Protein AF-C2EIX8-F1 (afdb_monomer_lite)

Organism: NCBI:txid1423799

Foldseek 3Di:
DPPDWDKDFPDKDWDDDPPDPDIDIDTDMDTPDPDDPVCVVVVVVVVVVVVVDDD

Secondary structure (DSSP, 8-state):
------EEEEEEEEEEETTEEEEEEEEEEEE-S---GGGHHHHHHHHHHHHH---

Radius of gyration: 14.09 Å; chains: 1; bounding box: 38×20×34 Å

pLDDT: mean 80.36, std 10.33, range [42.5, 93.44]

Sequence (55 aa):
MDDKITVRVKGVDYSGNADDPRMHITLNIDIFEETRFDNMKLVEKLARKVNEIKL

Structure (mmCIF, N/CA/C/O backbone):
data_AF-C2EIX8-F1
#
_entry.id   AF-C2EIX8-F1
#
loop_
_atom_site.group_PDB
_atom_site.id
_atom_site.type_symbol
_atom_site.label_atom_id
_atom_site.label_alt_id
_atom_site.label_comp_id
_atom_site.label_asym_id
_atom_site.label_entity_id
_atom_site.label_seq_id
_atom_site.pdbx_PDB_ins_code
_atom_site.Cartn_x
_atom_site.Cartn_y
_atom_site.Cartn_z
_atom_site.occupancy
_atom_site.B_iso_or_equiv
_atom_site.auth_seq_id
_atom_site.auth_comp_id
_atom_site.auth_asym_id
_atom_site.auth_atom_id
_atom_site.pdbx_PDB_model_num
ATOM 1 N N . MET A 1 1 ? -17.358 -9.983 13.747 1.00 42.50 1 MET A N 1
ATOM 2 C CA . MET A 1 1 ? -17.828 -8.917 12.843 1.00 42.50 1 MET A CA 1
ATOM 3 C C . MET A 1 1 ? -16.722 -8.701 11.835 1.00 42.50 1 MET A C 1
ATOM 5 O O . MET A 1 1 ? -15.569 -8.909 12.187 1.00 42.50 1 MET A O 1
ATOM 9 N N . ASP A 1 2 ? -17.056 -8.445 10.575 1.00 50.69 2 ASP A N 1
ATOM 10 C CA . ASP A 1 2 ? -16.044 -8.122 9.571 1.00 50.69 2 ASP A CA 1
ATOM 11 C C . ASP A 1 2 ? -15.462 -6.756 9.962 1.00 50.69 2 ASP A C 1
ATOM 13 O O . ASP A 1 2 ? -16.086 -5.731 9.694 1.00 50.69 2 ASP A O 1
ATOM 17 N N . ASP A 1 3 ? -14.307 -6.740 10.633 1.00 62.75 3 ASP A N 1
ATOM 18 C CA . ASP A 1 3 ? -13.550 -5.522 10.967 1.00 62.75 3 ASP A CA 1
ATOM 19 C C . ASP A 1 3 ? -12.903 -4.965 9.687 1.00 62.75 3 ASP A C 1
ATOM 21 O O . ASP A 1 3 ? -11.684 -4.857 9.535 1.00 62.75 3 ASP A O 1
ATOM 25 N N . LYS A 1 4 ? -13.744 -4.710 8.684 1.00 67.75 4 LYS A N 1
ATOM 26 C CA . LYS A 1 4 ? -13.362 -4.142 7.402 1.00 67.75 4 LYS A CA 1
ATOM 27 C C . LYS A 1 4 ? -13.308 -2.639 7.581 1.00 67.75 4 LYS A C 1
ATOM 29 O O . LYS A 1 4 ? -14.329 -1.963 7.663 1.00 67.75 4 LYS A O 1
ATOM 34 N N . ILE A 1 5 ? -12.089 -2.134 7.637 1.00 73.31 5 ILE A N 1
ATOM 35 C CA . ILE A 1 5 ? -11.824 -0.706 7.713 1.00 73.31 5 ILE A CA 1
ATOM 36 C C . ILE A 1 5 ? -11.972 -0.119 6.318 1.00 73.31 5 ILE A C 1
ATOM 38 O O . ILE A 1 5 ? -11.466 -0.668 5.334 1.00 73.31 5 ILE A O 1
ATOM 42 N N . THR A 1 6 ? -12.683 1.002 6.230 1.00 80.50 6 THR A N 1
ATOM 43 C CA . THR A 1 6 ? -12.829 1.708 4.961 1.00 80.50 6 THR A CA 1
ATOM 44 C C . THR A 1 6 ? -11.524 2.433 4.655 1.00 80.50 6 THR A C 1
ATOM 46 O O . THR A 1 6 ? -11.062 3.265 5.436 1.00 80.50 6 THR A O 1
ATOM 49 N N . VAL A 1 7 ? -10.939 2.120 3.502 1.00 80.50 7 VAL A N 1
ATOM 50 C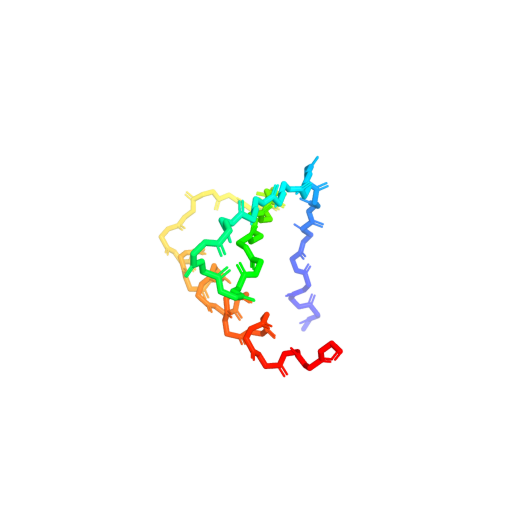 CA . VAL A 1 7 ? -9.732 2.769 2.985 1.00 80.50 7 VAL A CA 1
ATOM 51 C C . VAL A 1 7 ? -10.062 3.375 1.628 1.00 80.50 7 VAL A C 1
ATOM 53 O O . VAL A 1 7 ? -10.728 2.740 0.809 1.00 80.50 7 VAL A O 1
ATOM 56 N N . ARG A 1 8 ? -9.590 4.596 1.371 1.00 86.50 8 ARG A N 1
ATOM 57 C CA . ARG A 1 8 ? -9.678 5.238 0.053 1.00 86.50 8 ARG A CA 1
ATOM 58 C C . ARG A 1 8 ? -8.290 5.546 -0.465 1.00 86.50 8 ARG A C 1
ATOM 60 O O . ARG A 1 8 ? -7.518 6.230 0.194 1.00 86.50 8 ARG A O 1
ATOM 67 N N . VAL A 1 9 ? -8.017 5.118 -1.692 1.00 87.06 9 VAL A N 1
ATOM 68 C CA . VAL A 1 9 ? -6.840 5.570 -2.433 1.00 87.06 9 VAL A CA 1
ATOM 69 C C . VAL A 1 9 ? -7.098 6.998 -2.911 1.00 87.06 9 VAL A C 1
ATOM 71 O O . VAL A 1 9 ? -8.061 7.259 -3.634 1.00 87.06 9 VAL A O 1
ATOM 74 N N . LYS A 1 10 ? -6.264 7.933 -2.459 1.00 92.00 10 LYS A N 1
ATOM 75 C CA . LYS A 1 10 ? -6.276 9.340 -2.880 1.00 92.00 10 LYS A CA 1
ATOM 76 C C . LYS A 1 10 ? -5.558 9.525 -4.207 1.00 92.00 10 LYS A C 1
ATOM 78 O O . LYS A 1 10 ? -5.978 10.350 -5.010 1.00 92.00 10 LYS A O 1
ATOM 83 N N . GLY A 1 11 ? -4.502 8.750 -4.423 1.00 90.06 11 GLY A N 1
ATOM 84 C CA . GLY A 1 11 ? -3.691 8.812 -5.625 1.00 90.06 11 GLY A CA 1
ATOM 85 C C . GLY A 1 11 ? -2.590 7.762 -5.619 1.00 90.06 11 GLY A C 1
ATOM 86 O O . GLY A 1 11 ? -2.284 7.163 -4.584 1.00 90.06 11 GLY A O 1
ATOM 87 N N . VAL A 1 12 ? -2.019 7.554 -6.800 1.00 90.69 12 VAL A N 1
ATOM 88 C CA . VAL A 1 12 ? -0.855 6.702 -7.027 1.00 90.69 12 VAL A CA 1
ATOM 89 C C . VAL A 1 12 ? 0.163 7.552 -7.766 1.00 90.69 12 VAL A C 1
ATOM 91 O O . VAL A 1 12 ? -0.113 7.994 -8.879 1.00 90.69 12 VAL A O 1
ATOM 94 N N . ASP A 1 13 ? 1.320 7.760 -7.153 1.00 93.44 13 ASP A N 1
ATOM 95 C CA . ASP A 1 13 ? 2.456 8.415 -7.790 1.00 93.44 13 ASP A CA 1
ATOM 96 C C . ASP A 1 13 ? 3.522 7.365 -8.085 1.00 93.44 13 ASP A C 1
ATOM 98 O O . ASP A 1 13 ? 3.724 6.433 -7.303 1.00 93.44 13 ASP A O 1
ATOM 102 N N . TYR A 1 14 ? 4.219 7.509 -9.208 1.00 90.56 14 TYR A N 1
ATOM 103 C CA . TYR A 1 14 ? 5.349 6.655 -9.542 1.00 90.56 14 TYR A CA 1
ATOM 104 C C . TYR A 1 14 ? 6.526 7.490 -10.028 1.00 90.56 14 TYR A C 1
ATOM 106 O O . TYR A 1 14 ? 6.364 8.506 -10.704 1.00 90.56 14 TYR A O 1
ATOM 114 N N . SER A 1 15 ? 7.727 7.043 -9.690 1.00 90.62 15 SER A N 1
ATOM 115 C CA . SER A 1 15 ? 8.972 7.601 -10.190 1.00 90.62 15 SER A CA 1
ATOM 116 C C . SER A 1 15 ? 9.918 6.476 -10.592 1.00 90.62 15 SER A C 1
ATOM 118 O O . SER A 1 15 ? 9.974 5.408 -9.983 1.00 90.62 15 SER A O 1
ATOM 120 N N . GLY A 1 16 ? 10.640 6.707 -11.681 1.00 85.88 16 GLY A N 1
ATOM 121 C CA . GLY A 1 16 ? 11.711 5.838 -12.143 1.00 85.88 16 GLY A CA 1
ATOM 122 C C . GLY A 1 16 ? 13.014 6.616 -12.120 1.00 85.88 16 GLY A C 1
ATOM 123 O O . GLY A 1 16 ? 13.031 7.806 -12.437 1.00 85.88 16 GLY A O 1
ATOM 124 N N . ASN A 1 17 ? 14.095 5.946 -11.750 1.00 85.38 17 ASN A N 1
ATOM 125 C CA . ASN A 1 17 ? 15.443 6.455 -11.942 1.00 85.38 17 ASN A CA 1
ATOM 126 C C . ASN A 1 17 ? 16.098 5.620 -13.052 1.00 85.38 17 ASN A C 1
ATOM 128 O O . ASN A 1 17 ? 15.941 4.406 -13.061 1.00 85.38 17 ASN A O 1
ATOM 132 N N . ALA A 1 18 ? 16.823 6.248 -13.979 1.00 83.50 18 ALA A N 1
ATOM 133 C CA . ALA A 1 18 ? 17.555 5.531 -15.025 1.00 83.50 18 ALA A CA 1
ATOM 134 C C . ALA A 1 18 ? 18.618 4.571 -14.450 1.00 83.50 18 ALA A C 1
ATOM 136 O O . ALA A 1 18 ? 18.910 3.549 -15.067 1.00 83.50 18 ALA A O 1
ATOM 137 N N . ASP A 1 19 ? 19.138 4.876 -13.256 1.00 90.06 19 ASP A N 1
ATOM 138 C CA . ASP A 1 19 ? 20.163 4.083 -12.568 1.00 90.06 19 ASP A CA 1
ATOM 139 C C . ASP A 1 19 ? 19.588 3.039 -11.590 1.00 90.06 19 ASP A C 1
ATOM 141 O O . ASP A 1 19 ? 20.322 2.177 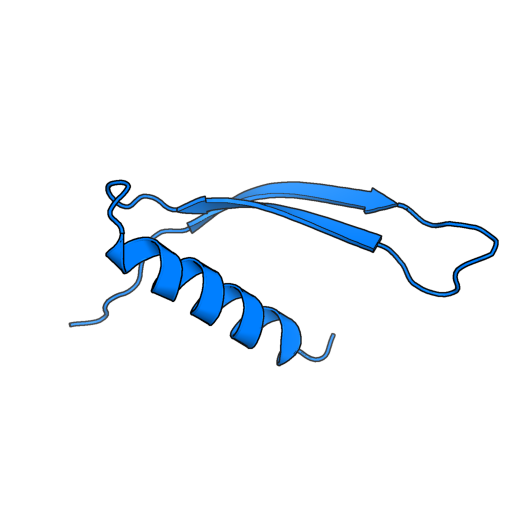-11.105 1.00 90.06 19 ASP A O 1
ATOM 145 N N . ASP A 1 20 ? 18.287 3.099 -11.274 1.00 89.00 20 ASP A N 1
ATOM 146 C CA . ASP A 1 20 ? 17.615 2.119 -10.412 1.00 89.00 20 ASP A CA 1
ATOM 147 C C . ASP A 1 20 ? 16.626 1.309 -11.258 1.00 89.00 20 ASP A C 1
ATOM 149 O O . ASP A 1 20 ? 15.630 1.863 -11.724 1.00 89.00 20 ASP A O 1
ATOM 153 N N . PRO A 1 21 ? 16.831 -0.008 -11.443 1.00 85.81 21 PRO A N 1
ATOM 154 C CA . PRO A 1 21 ? 15.908 -0.828 -12.224 1.00 85.81 21 PRO A CA 1
ATOM 155 C C . PRO A 1 21 ? 14.517 -0.957 -11.576 1.00 85.81 21 PRO A C 1
ATOM 157 O O . PRO A 1 21 ? 13.619 -1.555 -12.169 1.00 85.81 21 PRO A O 1
ATOM 160 N N . ARG A 1 22 ? 14.322 -0.442 -10.354 1.00 88.06 22 ARG A N 1
ATOM 161 C CA . ARG A 1 22 ? 13.041 -0.452 -9.645 1.00 88.06 22 ARG A CA 1
ATOM 162 C C . ARG A 1 22 ? 12.199 0.772 -9.994 1.00 88.06 22 ARG A C 1
ATOM 164 O O . ARG A 1 22 ? 12.675 1.904 -10.016 1.00 88.06 22 ARG A O 1
ATOM 171 N N . MET A 1 23 ? 10.901 0.536 -10.160 1.00 87.44 23 MET A N 1
ATOM 172 C CA . MET A 1 23 ? 9.899 1.596 -10.138 1.00 87.44 23 MET A CA 1
ATOM 173 C C . MET A 1 23 ? 9.538 1.898 -8.685 1.00 87.44 23 MET A C 1
ATOM 175 O O . MET A 1 23 ? 9.089 1.015 -7.952 1.00 87.44 23 MET A O 1
ATOM 179 N N . HIS A 1 24 ? 9.734 3.144 -8.269 1.00 89.00 24 HIS A N 1
ATOM 180 C CA . HIS A 1 24 ? 9.313 3.620 -6.959 1.00 89.00 24 HIS A CA 1
ATOM 181 C C . HIS A 1 24 ? 7.852 4.041 -7.055 1.00 89.00 24 HIS A C 1
ATOM 183 O O . HIS A 1 24 ? 7.503 4.872 -7.888 1.00 89.00 24 HIS A O 1
ATOM 189 N N . ILE A 1 25 ? 6.989 3.450 -6.231 1.00 87.00 25 ILE A N 1
ATOM 190 C CA . ILE A 1 25 ? 5.550 3.733 -6.225 1.00 87.00 25 ILE A CA 1
ATOM 191 C C . ILE A 1 25 ? 5.163 4.231 -4.837 1.00 87.00 25 ILE A C 1
ATOM 193 O O . ILE A 1 25 ? 5.434 3.568 -3.835 1.00 87.00 25 ILE A O 1
ATOM 197 N N . THR A 1 26 ? 4.487 5.374 -4.791 1.00 90.31 26 THR A N 1
ATOM 198 C CA . THR A 1 26 ? 3.898 5.933 -3.574 1.00 90.31 26 THR A CA 1
ATOM 199 C C . THR A 1 26 ? 2.382 5.819 -3.663 1.00 90.31 26 THR A C 1
ATOM 201 O O . THR A 1 26 ? 1.751 6.378 -4.561 1.00 90.31 26 THR A O 1
ATOM 204 N N . LEU A 1 27 ? 1.785 5.093 -2.715 1.00 87.44 27 LEU A N 1
ATOM 205 C CA . LEU A 1 27 ? 0.337 4.962 -2.593 1.00 87.44 27 LEU A CA 1
ATOM 206 C C . LEU A 1 27 ? -0.175 5.907 -1.501 1.00 87.44 27 LEU A C 1
ATOM 208 O O . LEU A 1 27 ? 0.074 5.686 -0.317 1.00 87.44 27 LEU A O 1
ATOM 212 N N . ASN A 1 28 ? -0.922 6.937 -1.895 1.00 89.12 28 ASN A N 1
ATOM 213 C CA . ASN A 1 28 ? -1.548 7.862 -0.956 1.00 89.12 28 ASN A CA 1
ATOM 214 C C . ASN A 1 28 ? -2.928 7.331 -0.558 1.00 89.12 28 ASN A C 1
ATOM 216 O O . ASN A 1 28 ? -3.804 7.164 -1.412 1.00 89.12 28 ASN A O 1
ATOM 220 N N . ILE A 1 29 ? -3.133 7.075 0.734 1.00 86.19 29 ILE A N 1
ATOM 221 C CA . ILE A 1 29 ? -4.358 6.470 1.272 1.00 86.19 29 ILE A CA 1
ATOM 222 C C . ILE A 1 29 ? -4.933 7.276 2.438 1.00 86.19 29 ILE A C 1
ATOM 224 O O . ILE A 1 29 ? -4.200 7.727 3.313 1.00 86.19 29 ILE A O 1
ATOM 228 N N . ASP A 1 30 ? -6.260 7.375 2.477 1.00 85.62 30 ASP A N 1
ATOM 229 C CA . ASP A 1 30 ? -7.010 7.767 3.668 1.00 85.62 30 ASP A CA 1
ATOM 230 C C . ASP A 1 30 ? -7.543 6.501 4.345 1.00 85.62 30 ASP A C 1
ATOM 232 O O . ASP A 1 30 ? -8.207 5.677 3.705 1.00 85.62 30 ASP A O 1
ATOM 236 N N . ILE A 1 31 ? -7.295 6.369 5.644 1.00 82.81 31 ILE A N 1
ATOM 237 C CA . ILE A 1 31 ? -7.926 5.361 6.498 1.00 82.81 31 ILE A CA 1
ATOM 238 C C . ILE A 1 31 ? -9.018 6.086 7.285 1.00 82.81 31 ILE A C 1
ATOM 240 O O . ILE A 1 31 ? -8.716 6.996 8.055 1.00 82.81 31 ILE A O 1
ATOM 244 N N . PHE A 1 32 ? -10.285 5.719 7.073 1.00 79.06 32 PHE A N 1
ATOM 245 C CA . PHE A 1 32 ? -11.422 6.370 7.737 1.00 79.06 32 PHE A CA 1
ATOM 246 C C . PHE A 1 32 ? -11.659 5.776 9.123 1.00 79.06 32 PHE A C 1
ATOM 248 O O . PHE A 1 32 ? -12.683 5.152 9.387 1.00 79.06 32 PHE A O 1
ATOM 255 N N . GLU A 1 33 ? -10.682 5.969 9.998 1.00 77.50 33 GLU A N 1
ATOM 256 C CA . GLU A 1 33 ? -10.731 5.563 11.395 1.00 77.50 33 GLU A CA 1
ATOM 257 C C . GLU A 1 33 ? -10.101 6.660 12.254 1.00 77.50 33 GLU A C 1
ATOM 259 O O . GLU A 1 33 ? -9.158 7.326 11.821 1.00 77.50 33 GLU A O 1
ATOM 264 N N . GLU A 1 34 ? -10.636 6.890 13.456 1.00 74.38 34 GLU A N 1
ATOM 265 C CA . GLU A 1 34 ? -10.097 7.909 14.363 1.00 74.38 34 GLU A CA 1
ATOM 266 C C . GLU A 1 34 ? -8.618 7.663 14.618 1.00 74.38 34 GLU A C 1
ATOM 268 O O . GLU A 1 34 ? -8.253 6.568 15.031 1.00 74.38 34 GLU A O 1
ATOM 273 N N . THR A 1 35 ? -7.780 8.681 14.431 1.00 65.12 35 THR A N 1
ATOM 274 C CA . THR A 1 35 ? -6.328 8.609 14.604 1.00 65.12 35 THR A CA 1
ATOM 275 C C . THR A 1 35 ? -5.963 8.234 16.043 1.00 65.12 35 THR A C 1
ATOM 277 O O . THR A 1 35 ? -5.817 9.083 16.919 1.00 65.12 35 THR A O 1
ATOM 280 N N . ARG A 1 36 ? -5.819 6.934 16.298 1.00 71.75 36 ARG A N 1
ATOM 281 C CA . ARG A 1 36 ? -5.406 6.363 17.583 1.00 71.75 36 ARG A CA 1
ATOM 282 C C . ARG A 1 36 ? -4.111 5.585 17.406 1.00 71.75 36 ARG A C 1
ATOM 284 O O . ARG A 1 36 ? -3.796 5.124 16.312 1.00 71.75 36 ARG A O 1
ATOM 291 N N . PHE A 1 37 ? -3.359 5.420 18.492 1.00 63.34 37 PHE A N 1
ATOM 292 C CA . PHE A 1 37 ? -2.082 4.696 18.477 1.00 63.34 37 PHE A CA 1
ATOM 293 C C . PHE A 1 37 ? -2.243 3.253 17.961 1.00 63.34 37 PHE A C 1
ATOM 295 O O . PHE A 1 37 ? -1.382 2.739 17.250 1.00 63.34 37 PHE A O 1
ATOM 302 N N . ASP A 1 38 ? -3.395 2.632 18.225 1.00 68.44 38 ASP A N 1
ATOM 303 C CA . ASP A 1 38 ? -3.744 1.302 17.718 1.00 68.44 38 ASP A CA 1
ATOM 304 C C . ASP A 1 38 ? -3.829 1.234 16.182 1.00 68.44 38 ASP A C 1
ATOM 306 O O . ASP A 1 38 ? -3.574 0.176 15.600 1.00 68.44 38 ASP A O 1
ATOM 310 N N . ASN A 1 39 ? -4.058 2.363 15.501 1.00 69.12 39 ASN A N 1
ATOM 311 C CA . ASN A 1 39 ? -4.106 2.419 14.041 1.00 69.12 39 ASN A CA 1
ATOM 312 C C . ASN A 1 39 ? -2.720 2.322 13.398 1.00 69.12 39 ASN A C 1
ATOM 314 O O . ASN A 1 39 ? -2.622 2.002 12.214 1.00 69.12 39 ASN A O 1
ATOM 318 N N . MET A 1 40 ? -1.630 2.508 14.154 1.00 73.62 40 MET A N 1
ATOM 319 C CA . MET A 1 40 ? -0.285 2.221 13.639 1.00 73.62 40 MET A CA 1
ATOM 320 C C . MET A 1 40 ? -0.145 0.740 13.259 1.00 73.62 40 MET A C 1
ATOM 322 O O . MET A 1 40 ? 0.420 0.422 12.214 1.00 73.62 40 MET A O 1
ATOM 326 N N . LYS A 1 41 ? -0.767 -0.172 14.023 1.00 79.69 41 LYS A N 1
ATOM 327 C CA . LYS A 1 41 ? -0.798 -1.607 13.685 1.00 79.69 41 LYS A CA 1
ATOM 328 C C . LYS A 1 41 ? -1.576 -1.888 12.399 1.00 79.69 41 LYS A C 1
ATOM 330 O O . LYS A 1 41 ? -1.325 -2.897 11.742 1.00 79.69 41 LYS A O 1
ATOM 335 N N . LEU A 1 42 ? -2.530 -1.030 12.034 1.00 77.06 42 LEU A N 1
ATOM 336 C CA . LEU A 1 42 ? -3.275 -1.151 10.779 1.00 77.06 42 LEU A CA 1
ATOM 337 C C . LEU A 1 42 ? -2.406 -0.767 9.584 1.00 77.06 42 LEU A C 1
ATOM 339 O O . LEU A 1 42 ? -2.388 -1.500 8.595 1.00 77.06 42 LEU A O 1
ATOM 343 N N . VAL A 1 43 ? -1.632 0.313 9.707 1.00 78.38 43 VAL A N 1
ATOM 344 C CA . VAL A 1 43 ? -0.653 0.718 8.687 1.00 78.38 43 VAL A CA 1
ATOM 345 C C . VAL A 1 43 ? 0.391 -0.383 8.477 1.00 78.38 43 VAL A C 1
ATOM 347 O O . VAL A 1 43 ? 0.663 -0.761 7.339 1.00 78.38 43 VAL A O 1
ATOM 350 N N . GLU A 1 44 ? 0.908 -0.983 9.553 1.00 83.19 44 GLU A N 1
ATOM 351 C CA . GLU A 1 44 ? 1.840 -2.117 9.460 1.00 83.19 44 GLU A CA 1
ATOM 352 C C . GLU A 1 44 ? 1.227 -3.344 8.768 1.00 83.19 44 GLU A C 1
ATOM 354 O O . GLU A 1 44 ? 1.861 -3.963 7.909 1.00 83.19 44 GLU A O 1
ATOM 359 N N . LYS A 1 45 ? -0.015 -3.709 9.118 1.00 83.62 45 LYS A N 1
ATOM 360 C CA . LYS A 1 45 ? -0.733 -4.815 8.463 1.00 83.62 45 LYS A CA 1
ATOM 361 C C . LYS A 1 45 ? -0.926 -4.550 6.974 1.00 83.62 45 LYS A C 1
ATOM 363 O O . LYS A 1 45 ? -0.760 -5.469 6.174 1.00 83.62 45 LYS A O 1
ATOM 368 N N . LEU A 1 46 ? -1.271 -3.317 6.606 1.00 81.38 46 LEU A N 1
ATOM 369 C CA . LEU A 1 46 ? -1.436 -2.934 5.211 1.00 81.38 46 LEU A CA 1
ATOM 370 C C . LEU A 1 46 ? -0.113 -3.047 4.448 1.00 81.38 46 LEU A C 1
ATOM 372 O O . LEU A 1 46 ? -0.089 -3.664 3.387 1.00 81.38 46 LEU A O 1
ATOM 376 N N . ALA A 1 47 ? 0.986 -2.544 5.017 1.00 81.88 47 ALA A N 1
ATOM 377 C CA . ALA A 1 47 ? 2.314 -2.651 4.416 1.00 81.88 47 ALA A CA 1
ATOM 378 C C . ALA A 1 47 ? 2.726 -4.115 4.173 1.00 81.88 47 ALA A C 1
ATOM 380 O O . ALA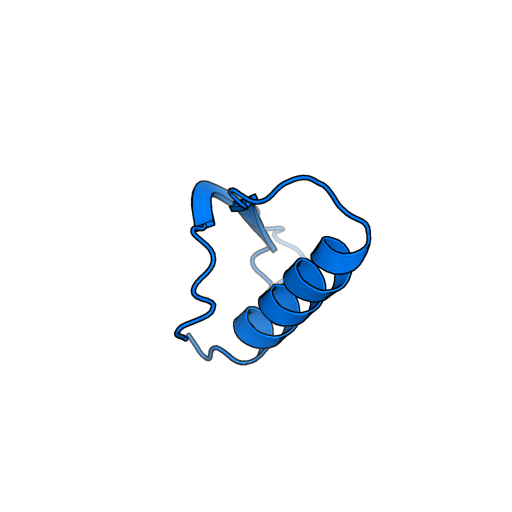 A 1 47 ? 3.218 -4.449 3.096 1.00 81.88 47 ALA A O 1
ATOM 381 N N . ARG A 1 48 ? 2.462 -5.018 5.131 1.00 86.31 48 ARG A N 1
ATOM 382 C CA . ARG A 1 48 ? 2.706 -6.461 4.946 1.00 86.31 48 ARG A CA 1
ATOM 383 C C . ARG A 1 48 ? 1.874 -7.048 3.814 1.00 86.31 48 ARG A C 1
ATOM 385 O O . ARG A 1 48 ? 2.432 -7.719 2.955 1.00 86.31 48 ARG A O 1
ATOM 392 N N . LYS A 1 49 ? 0.569 -6.758 3.775 1.00 84.62 49 LYS A N 1
ATOM 393 C CA . LYS A 1 49 ? -0.302 -7.253 2.700 1.00 84.62 49 LYS A CA 1
ATOM 394 C C . LYS A 1 49 ? 0.151 -6.777 1.326 1.00 84.62 49 LYS A C 1
ATOM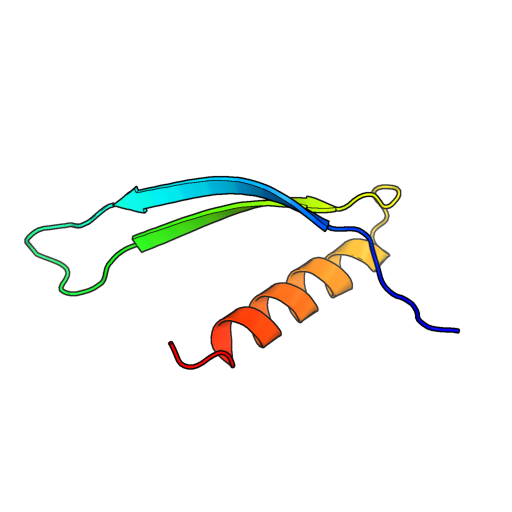 396 O O . LYS A 1 49 ? 0.149 -7.573 0.399 1.00 84.62 49 LYS A O 1
ATOM 401 N N . VAL A 1 50 ? 0.552 -5.512 1.196 1.00 82.19 50 VAL A N 1
ATOM 402 C CA . VAL A 1 50 ? 1.073 -4.976 -0.071 1.00 82.19 50 VAL A CA 1
ATOM 403 C C . VAL A 1 50 ? 2.337 -5.725 -0.501 1.00 82.19 50 VAL A C 1
ATOM 405 O O . VAL A 1 50 ? 2.429 -6.116 -1.658 1.00 82.19 50 VAL A O 1
ATOM 408 N N . ASN A 1 51 ? 3.259 -6.010 0.425 1.00 82.75 51 ASN A N 1
ATOM 409 C CA . ASN A 1 51 ? 4.471 -6.784 0.124 1.00 82.75 51 ASN A CA 1
ATOM 410 C C . ASN A 1 51 ? 4.201 -8.251 -0.256 1.00 82.75 51 ASN A C 1
ATOM 412 O O . ASN A 1 51 ? 5.020 -8.868 -0.933 1.00 82.75 51 ASN A O 1
ATOM 416 N N . GLU A 1 52 ? 3.090 -8.830 0.198 1.00 87.75 52 GLU A N 1
ATOM 417 C CA . GLU A 1 52 ? 2.700 -10.208 -0.124 1.00 87.75 52 GLU A CA 1
ATOM 418 C C . GLU A 1 52 ? 1.993 -10.329 -1.484 1.00 87.75 52 GLU A C 1
ATOM 420 O O . GLU A 1 52 ? 1.932 -11.426 -2.048 1.00 87.75 52 GLU A O 1
ATOM 425 N N . ILE A 1 53 ? 1.466 -9.226 -2.032 1.00 80.81 53 ILE A N 1
ATOM 426 C CA . ILE A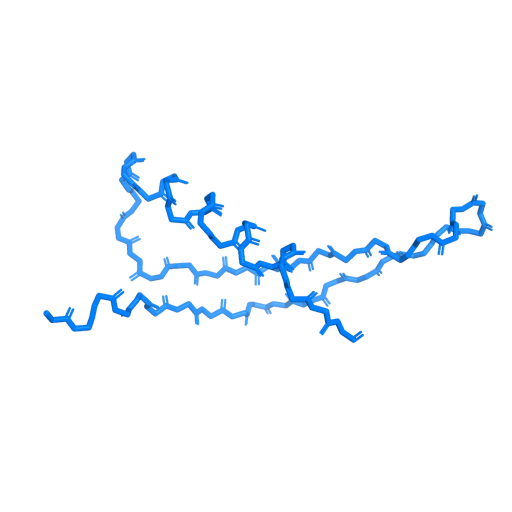 1 53 ? 0.828 -9.221 -3.350 1.00 80.81 53 ILE A CA 1
ATOM 427 C C . ILE A 1 53 ? 1.909 -9.389 -4.419 1.00 80.81 53 ILE A C 1
ATOM 429 O O . ILE A 1 53 ? 2.774 -8.535 -4.604 1.00 80.81 53 ILE A O 1
ATOM 433 N N . LYS A 1 54 ? 1.826 -10.491 -5.166 1.00 72.75 54 LYS A N 1
ATOM 434 C CA . LYS A 1 54 ? 2.537 -10.640 -6.436 1.00 72.75 54 LYS A CA 1
ATOM 435 C C . LYS A 1 54 ? 1.692 -9.993 -7.529 1.00 72.75 54 LY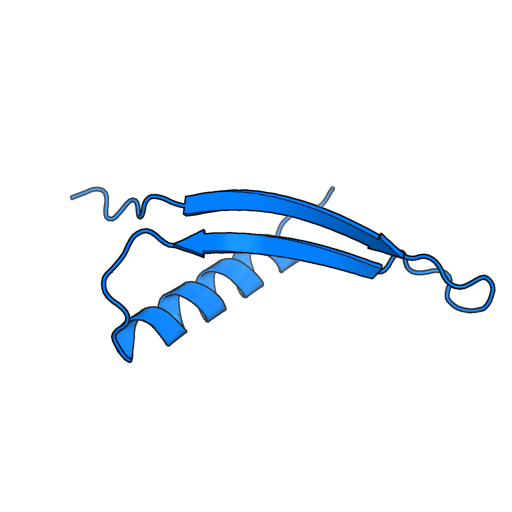S A C 1
ATOM 437 O O . LYS A 1 54 ? 0.531 -10.371 -7.687 1.00 72.75 54 LYS A O 1
ATOM 442 N N . LEU A 1 55 ? 2.272 -9.014 -8.218 1.00 63.66 55 LEU A N 1
ATOM 443 C CA . LEU A 1 55 ? 1.699 -8.372 -9.403 1.00 63.66 55 LEU A CA 1
ATOM 444 C C . LEU A 1 55 ? 2.052 -9.159 -10.666 1.00 63.66 55 LEU A C 1
ATOM 446 O O . LEU A 1 55 ? 3.185 -9.691 -10.721 1.00 63.66 55 LEU A O 1
#